Protein AF-A0A8W8KMC6-F1 (afdb_monomer_lite)

Structure (mmCIF, N/CA/C/O backbone):
data_AF-A0A8W8KMC6-F1
#
_entry.id   AF-A0A8W8KMC6-F1
#
loop_
_atom_site.group_PDB
_atom_site.id
_atom_site.type_symbol
_atom_site.label_atom_id
_atom_site.label_alt_id
_atom_site.label_comp_id
_atom_site.label_asym_id
_atom_site.label_entity_id
_atom_site.label_seq_id
_atom_site.pdbx_PDB_ins_code
_atom_site.Cartn_x
_atom_site.Cartn_y
_atom_site.Cartn_z
_atom_site.occupancy
_atom_site.B_iso_or_equiv
_ato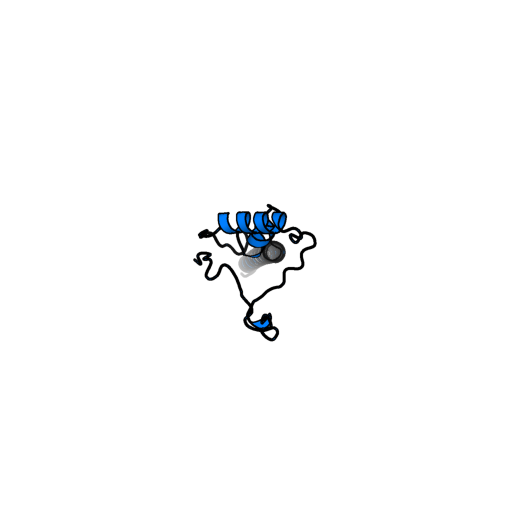m_site.auth_seq_id
_atom_site.auth_comp_id
_atom_site.auth_asym_id
_atom_site.auth_atom_id
_atom_site.pdbx_PDB_model_num
ATOM 1 N N . LYS A 1 1 ? -10.950 -9.909 -8.388 1.00 48.94 1 LYS A N 1
ATOM 2 C CA . LYS A 1 1 ? -11.083 -8.633 -7.642 1.00 48.94 1 LYS A CA 1
ATOM 3 C C . LYS A 1 1 ? -11.572 -8.995 -6.249 1.00 48.94 1 LYS A C 1
ATOM 5 O O . LYS A 1 1 ? -12.734 -9.361 -6.136 1.00 48.94 1 LYS A O 1
ATOM 10 N N . GLY A 1 2 ? -10.676 -9.043 -5.261 1.00 55.59 2 GLY A N 1
ATOM 11 C CA . GLY A 1 2 ? -11.042 -9.420 -3.893 1.00 55.59 2 GLY A CA 1
ATOM 12 C C . GLY A 1 2 ? -11.978 -8.376 -3.291 1.00 55.59 2 GLY A C 1
ATOM 13 O O . GLY A 1 2 ? -11.782 -7.183 -3.518 1.00 55.59 2 GLY A O 1
ATOM 14 N N . VAL A 1 3 ? -13.019 -8.833 -2.605 1.00 62.38 3 VAL A N 1
ATOM 15 C CA . VAL A 1 3 ? -13.881 -7.995 -1.772 1.00 62.38 3 VAL A CA 1
ATOM 16 C C . VAL A 1 3 ? -13.379 -8.170 -0.347 1.00 62.38 3 VAL A C 1
ATOM 18 O O . VAL A 1 3 ? -13.177 -9.303 0.078 1.00 62.38 3 VAL A O 1
ATOM 21 N N . ALA A 1 4 ? -13.134 -7.072 0.365 1.00 63.53 4 ALA A N 1
ATOM 22 C CA . ALA A 1 4 ? -12.840 -7.153 1.789 1.00 63.53 4 ALA A CA 1
ATOM 23 C C . ALA A 1 4 ? -14.128 -7.521 2.536 1.00 63.53 4 ALA A C 1
ATOM 25 O O . ALA A 1 4 ? -15.087 -6.743 2.529 1.00 63.53 4 ALA A O 1
ATOM 26 N N . GLU A 1 5 ? -14.132 -8.700 3.146 1.00 68.50 5 GLU A N 1
ATOM 27 C CA . GLU A 1 5 ? -15.217 -9.238 3.960 1.00 68.50 5 GLU A CA 1
ATOM 28 C C . GLU A 1 5 ? -14.692 -9.495 5.375 1.00 68.50 5 GLU A C 1
ATOM 30 O O . GLU A 1 5 ? -13.557 -9.943 5.551 1.00 68.50 5 GLU A O 1
ATOM 35 N N . ILE A 1 6 ? -15.504 -9.180 6.386 1.00 69.19 6 ILE A N 1
ATOM 36 C CA . ILE A 1 6 ? -15.216 -9.592 7.760 1.00 69.19 6 ILE A CA 1
ATOM 37 C C . ILE A 1 6 ? -15.687 -11.037 7.892 1.00 69.19 6 ILE A C 1
ATOM 39 O O . ILE A 1 6 ? -16.886 -11.292 7.889 1.00 69.19 6 ILE A O 1
ATOM 43 N N . ILE A 1 7 ? -14.738 -11.963 8.017 1.00 70.56 7 ILE A N 1
ATOM 44 C CA . ILE A 1 7 ? -15.028 -13.378 8.288 1.00 70.56 7 ILE A CA 1
ATOM 45 C C . ILE A 1 7 ? -15.294 -13.582 9.787 1.00 70.56 7 ILE A C 1
ATOM 47 O O . ILE A 1 7 ? -16.124 -14.402 10.166 1.00 70.56 7 ILE A O 1
ATOM 51 N N . GLN A 1 8 ? -14.620 -12.804 10.640 1.00 68.31 8 GLN A N 1
ATOM 52 C CA . GLN A 1 8 ? -14.737 -12.892 12.091 1.00 68.31 8 GLN A CA 1
ATOM 53 C C . GLN A 1 8 ? -14.455 -11.528 12.742 1.00 68.31 8 GLN A C 1
ATOM 55 O O . GLN A 1 8 ? -13.496 -10.850 12.373 1.00 68.31 8 GLN A O 1
ATOM 60 N N . ASP A 1 9 ? -15.309 -11.115 13.685 1.00 66.06 9 ASP A N 1
ATOM 61 C CA . ASP A 1 9 ? -15.203 -9.829 14.402 1.00 66.06 9 ASP A CA 1
ATOM 62 C C . ASP A 1 9 ? -14.312 -9.922 15.664 1.00 66.06 9 ASP A C 1
ATOM 64 O O . ASP A 1 9 ? -13.745 -8.913 16.087 1.00 66.06 9 ASP A O 1
ATOM 68 N N . SER A 1 10 ? -14.168 -11.116 16.254 1.00 64.81 10 SER A N 1
ATOM 69 C CA . SER A 1 10 ? -13.302 -11.397 17.409 1.00 64.81 10 SER A CA 1
ATOM 70 C C . SER A 1 10 ? -12.476 -12.656 17.174 1.00 64.81 10 SER A C 1
ATOM 72 O O . SER A 1 10 ? -13.024 -13.702 16.845 1.00 64.81 10 SER A O 1
ATOM 74 N N . VAL A 1 11 ? -11.158 -12.571 17.349 1.00 67.81 11 VAL A N 1
ATOM 75 C CA . VAL A 1 11 ? -10.312 -13.764 17.472 1.00 67.81 11 VAL A CA 1
ATOM 76 C C . VAL A 1 11 ? -10.238 -14.071 18.958 1.00 67.81 11 VAL A C 1
ATOM 78 O O . VAL A 1 11 ? -9.527 -13.391 19.698 1.00 67.81 11 VAL A O 1
ATOM 81 N N . ASP A 1 12 ? -11.051 -15.027 19.390 1.00 64.19 12 ASP A N 1
ATOM 82 C CA . ASP A 1 12 ? -11.040 -15.518 20.760 1.00 64.19 12 ASP A CA 1
ATOM 83 C C . ASP A 1 12 ? -10.013 -16.642 20.830 1.00 64.19 12 ASP A C 1
ATOM 85 O O . ASP A 1 12 ? -10.222 -17.707 20.250 1.00 64.19 12 ASP A O 1
ATOM 89 N N . PHE A 1 13 ? -8.888 -16.379 21.494 1.00 65.75 13 PHE A N 1
ATOM 90 C CA . PHE A 1 13 ? -7.899 -17.417 21.742 1.00 65.75 13 PHE A CA 1
ATOM 91 C C . PHE A 1 13 ? -8.504 -18.428 22.711 1.00 65.75 13 PHE A C 1
ATOM 93 O O . PHE A 1 13 ? -8.923 -18.057 23.810 1.00 65.75 13 PHE A O 1
ATOM 100 N N . ALA A 1 14 ? -8.593 -19.689 22.298 1.00 64.06 14 ALA A N 1
ATOM 101 C CA . ALA A 1 14 ? -9.176 -20.734 23.130 1.00 64.06 14 ALA A CA 1
ATOM 102 C C . ALA A 1 14 ? -8.317 -20.969 24.382 1.00 64.06 14 ALA A C 1
ATOM 104 O O . ALA A 1 14 ? -8.854 -21.159 25.475 1.00 64.06 14 ALA A O 1
ATOM 105 N N . ASN A 1 15 ? -6.989 -20.915 24.217 1.00 62.94 15 ASN A N 1
ATOM 106 C CA . ASN A 1 15 ? -5.996 -21.232 25.239 1.00 62.94 15 ASN A CA 1
ATOM 107 C C . ASN A 1 15 ? -4.779 -20.287 25.117 1.00 62.94 15 ASN A C 1
ATOM 109 O O . ASN A 1 15 ? -4.462 -19.830 24.020 1.00 62.94 15 ASN A O 1
ATOM 113 N N . ASP A 1 16 ? -4.017 -20.105 26.202 1.00 63.66 16 ASP A N 1
ATOM 114 C CA . ASP A 1 16 ? -2.771 -19.305 26.234 1.00 63.66 16 ASP A CA 1
ATOM 115 C C . ASP A 1 16 ? -1.652 -19.834 25.301 1.00 63.66 16 ASP A C 1
ATOM 117 O O . ASP A 1 16 ? -0.627 -19.182 25.108 1.00 63.66 16 ASP A O 1
ATOM 121 N N . GLU A 1 17 ? -1.842 -21.026 24.727 1.00 61.91 17 GLU A N 1
ATOM 122 C CA . GLU A 1 17 ? -0.920 -21.696 23.802 1.00 61.91 17 GLU A CA 1
ATOM 123 C C . GLU A 1 17 ? -1.220 -21.415 22.319 1.00 61.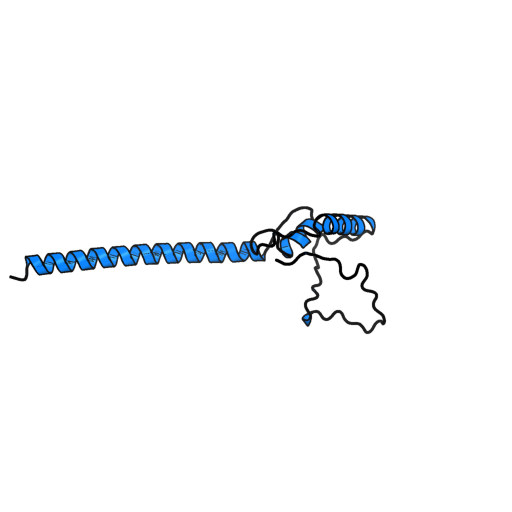91 17 GLU A C 1
ATOM 125 O O . GLU A 1 17 ? -0.419 -21.788 21.459 1.00 61.91 17 GLU A O 1
ATOM 130 N N . GLU A 1 18 ? -2.342 -20.760 21.984 1.00 62.28 18 GLU A N 1
ATOM 131 C CA . GLU A 1 18 ? -2.578 -20.317 20.606 1.00 62.28 18 GLU A CA 1
ATOM 132 C C . GLU A 1 18 ? -1.649 -19.149 20.265 1.00 62.28 18 GLU A C 1
ATOM 134 O O . GLU A 1 18 ? -1.897 -17.978 20.557 1.00 62.28 18 GLU A O 1
ATOM 139 N N . ILE A 1 19 ? -0.543 -19.491 19.615 1.00 62.91 19 ILE A N 1
ATOM 140 C CA . ILE A 1 19 ? 0.403 -18.529 19.073 1.00 62.91 19 ILE A CA 1
ATOM 141 C C . ILE A 1 19 ? -0.151 -18.039 17.736 1.00 62.91 19 ILE A C 1
ATOM 143 O O . ILE A 1 19 ? -0.461 -18.835 16.850 1.00 62.91 19 ILE A O 1
ATOM 147 N N . LEU A 1 20 ? -0.253 -16.716 17.573 1.00 65.44 20 LEU A N 1
ATOM 148 C CA . LEU A 1 20 ? -0.479 -16.122 16.258 1.00 65.44 20 LEU A CA 1
ATOM 149 C C . LEU A 1 20 ? 0.664 -16.549 15.337 1.00 65.44 20 LEU A C 1
ATOM 151 O O . LEU A 1 20 ? 1.809 -16.142 15.531 1.00 65.44 20 LEU A O 1
ATOM 155 N N . ASP A 1 21 ? 0.345 -17.377 14.348 1.00 64.44 21 ASP A N 1
ATOM 156 C CA . ASP A 1 21 ? 1.308 -17.804 13.347 1.00 64.44 21 ASP A CA 1
ATOM 157 C C . ASP A 1 21 ? 1.607 -16.630 12.400 1.00 64.44 21 ASP A C 1
ATOM 159 O O . ASP A 1 21 ? 0.852 -16.308 11.476 1.00 64.44 21 ASP A O 1
ATOM 163 N N . PHE A 1 22 ? 2.717 -15.946 12.673 1.00 60.00 22 PHE A N 1
ATOM 164 C CA . PHE A 1 22 ? 3.211 -14.849 11.846 1.00 60.00 22 PHE A CA 1
ATOM 165 C C . PHE A 1 22 ? 3.708 -15.337 10.474 1.00 60.00 22 PHE A C 1
ATOM 167 O O . PHE A 1 22 ? 3.722 -14.548 9.527 1.00 60.00 22 PHE A O 1
ATOM 174 N N . ASP A 1 23 ? 4.035 -16.627 10.328 1.00 60.69 23 ASP A N 1
ATOM 175 C CA . ASP A 1 23 ? 4.398 -17.232 9.043 1.00 60.69 23 ASP A CA 1
ATOM 176 C C . ASP A 1 23 ? 3.152 -17.522 8.184 1.00 60.69 23 ASP A C 1
ATOM 178 O O . ASP A 1 23 ? 3.220 -17.479 6.953 1.00 60.69 23 ASP A O 1
ATOM 182 N N . ALA A 1 24 ? 1.978 -17.695 8.806 1.00 59.84 24 ALA A N 1
ATOM 183 C CA . ALA A 1 24 ? 0.686 -17.824 8.121 1.00 59.84 24 ALA A CA 1
ATOM 184 C C . ALA A 1 24 ? 0.107 -16.490 7.594 1.00 59.84 24 ALA A C 1
ATOM 186 O O . ALA A 1 24 ? -0.993 -16.465 7.035 1.00 59.84 24 ALA A O 1
ATOM 187 N N . GLY A 1 25 ? 0.835 -15.375 7.731 1.00 52.91 25 GLY A N 1
ATOM 188 C CA . GLY A 1 25 ? 0.433 -14.070 7.192 1.00 52.91 25 GLY A CA 1
ATOM 189 C C . GLY A 1 25 ? -0.305 -13.165 8.180 1.00 52.91 25 GLY A C 1
ATOM 190 O O . GLY A 1 25 ? -0.979 -12.217 7.764 1.00 52.91 25 GLY A O 1
ATOM 191 N N . VAL A 1 26 ? -0.172 -13.422 9.482 1.00 61.22 26 VAL A N 1
ATOM 192 C CA . VAL A 1 26 ? -0.535 -12.457 10.526 1.00 61.22 26 VAL A CA 1
ATOM 193 C C . VAL A 1 26 ? 0.604 -11.450 10.675 1.00 61.22 26 VAL A C 1
ATOM 195 O O . VAL A 1 26 ? 1.765 -11.829 10.756 1.00 61.22 26 VAL A O 1
ATOM 198 N N . TYR A 1 27 ? 0.294 -10.154 10.729 1.00 55.75 27 TYR A N 1
ATOM 199 C CA . TYR A 1 27 ? 1.301 -9.102 10.901 1.00 55.75 27 TYR A CA 1
ATOM 200 C C . TYR A 1 27 ? 0.982 -8.253 12.132 1.00 55.75 27 TYR A C 1
ATOM 202 O O . TYR A 1 27 ? -0.084 -7.639 12.211 1.00 55.75 27 TYR A O 1
ATOM 210 N N . LEU A 1 28 ? 1.923 -8.170 13.080 1.00 60.66 28 LEU A N 1
ATOM 211 C CA . LEU A 1 28 ? 1.843 -7.222 14.192 1.00 60.66 28 LEU A CA 1
ATOM 212 C C . LEU A 1 28 ? 2.282 -5.843 13.692 1.00 60.66 28 LEU A C 1
ATOM 214 O O . LEU A 1 28 ? 3.460 -5.608 13.429 1.00 60.66 28 LEU A O 1
ATOM 218 N N . VAL A 1 29 ? 1.338 -4.912 13.569 1.00 60.66 29 VAL A N 1
ATOM 219 C CA . VAL A 1 29 ? 1.650 -3.530 13.188 1.00 60.66 29 VAL A CA 1
ATOM 220 C C . VAL A 1 29 ? 1.974 -2.720 14.442 1.00 60.66 29 VAL A C 1
ATOM 222 O O . VAL A 1 29 ? 1.097 -2.110 15.052 1.00 60.66 29 VAL A O 1
ATOM 225 N N . THR A 1 30 ? 3.250 -2.672 14.818 1.00 56.84 30 THR A N 1
ATOM 226 C CA . THR A 1 30 ? 3.766 -1.727 15.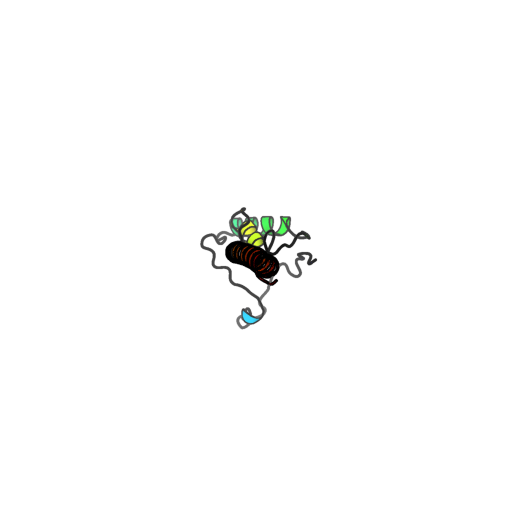818 1.00 56.84 30 THR A CA 1
ATOM 227 C C . THR A 1 30 ? 3.985 -0.359 15.169 1.00 56.84 30 THR A C 1
ATOM 229 O O . THR A 1 30 ? 5.078 0.005 14.746 1.00 56.84 30 THR A O 1
ATOM 232 N N . ALA A 1 31 ? 2.911 0.420 15.042 1.00 63.28 31 ALA A N 1
ATOM 233 C CA . ALA A 1 31 ? 3.000 1.812 14.607 1.00 63.28 31 ALA A CA 1
ATOM 234 C C . ALA A 1 31 ? 3.086 2.743 15.826 1.00 63.28 31 ALA A C 1
ATOM 236 O O . ALA A 1 31 ? 2.312 2.581 16.764 1.00 63.28 31 ALA A O 1
ATOM 237 N N . GLU A 1 32 ? 3.932 3.780 15.777 1.00 64.25 32 GLU A N 1
ATOM 238 C CA . GLU A 1 32 ? 4.032 4.809 16.840 1.00 64.25 32 GLU A CA 1
ATOM 239 C C . GLU A 1 32 ? 2.676 5.427 17.234 1.00 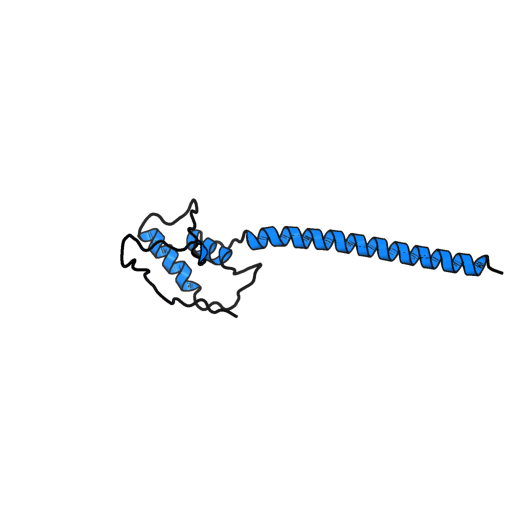64.25 32 GLU A C 1
ATOM 241 O O . GLU A 1 32 ? 2.494 5.869 18.359 1.00 64.25 32 GLU A O 1
ATOM 246 N N . ASN A 1 33 ? 1.701 5.416 16.318 1.00 68.31 33 ASN A N 1
ATOM 247 C CA . ASN A 1 33 ? 0.356 5.963 16.512 1.00 68.31 33 ASN A CA 1
ATOM 248 C C . ASN A 1 33 ? -0.716 4.866 16.608 1.00 68.31 33 ASN A C 1
ATOM 250 O O . ASN A 1 33 ? -1.812 5.013 16.058 1.00 68.31 33 ASN A O 1
ATOM 254 N N . TYR A 1 34 ? -0.389 3.727 17.217 1.00 79.75 34 TYR A N 1
ATOM 255 C CA . TYR A 1 34 ? -1.367 2.666 17.425 1.00 79.75 34 TYR A CA 1
ATOM 256 C C . TYR A 1 34 ? -2.406 3.088 18.483 1.00 79.75 34 TYR A C 1
ATOM 258 O O . TYR A 1 34 ? -2.002 3.584 19.536 1.00 79.75 34 TYR A O 1
ATOM 266 N N . PRO A 1 35 ? -3.719 2.891 18.243 1.00 85.00 35 PRO A N 1
ATOM 267 C CA . PRO A 1 35 ? -4.781 3.182 19.203 1.00 85.00 35 PRO A CA 1
ATOM 268 C C . PRO A 1 35 ? -4.538 2.548 20.580 1.00 85.00 35 PRO A C 1
ATOM 270 O O . PRO A 1 35 ? -4.531 1.322 20.713 1.00 85.00 35 PRO A O 1
ATOM 273 N N . GLN A 1 36 ? -4.384 3.377 21.611 1.00 85.38 36 GLN A N 1
ATOM 274 C CA . GLN A 1 36 ? -4.114 2.941 22.982 1.00 85.38 36 GLN A CA 1
ATOM 275 C C . GLN A 1 36 ? -5.408 2.842 23.787 1.00 85.38 36 GLN A C 1
ATOM 277 O O . GLN A 1 36 ? -5.654 1.847 24.473 1.00 85.38 36 GLN A O 1
ATOM 282 N N . THR A 1 37 ? -6.278 3.845 23.665 1.00 89.50 37 THR A N 1
ATOM 283 C CA . THR A 1 37 ? -7.516 3.899 24.449 1.00 89.50 37 THR A CA 1
ATOM 284 C C . THR A 1 37 ? -8.647 3.097 23.791 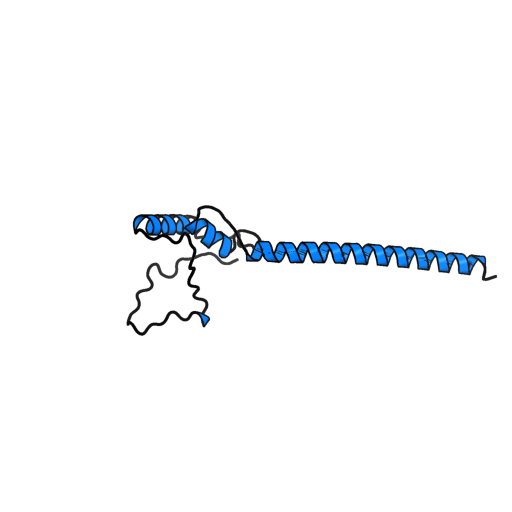1.00 89.50 37 THR A C 1
ATOM 286 O O . THR A 1 37 ? -8.685 2.962 22.562 1.00 89.50 37 THR A O 1
ATOM 289 N N . PRO A 1 38 ? -9.634 2.592 24.561 1.00 89.19 38 PRO A N 1
ATOM 290 C CA . PRO A 1 38 ? -10.820 1.939 23.995 1.00 89.19 38 PRO A CA 1
ATOM 291 C C . PRO A 1 38 ? -11.547 2.807 22.958 1.00 89.19 38 PRO A C 1
ATOM 293 O O . PRO A 1 38 ? -12.059 2.312 21.953 1.00 89.19 38 PRO A O 1
ATOM 296 N N . GLN A 1 39 ? -11.547 4.123 23.173 1.00 91.88 39 GLN A N 1
ATOM 297 C CA . GLN A 1 39 ? -12.199 5.091 22.300 1.00 91.88 39 GLN A CA 1
ATOM 298 C C . GLN A 1 39 ? -11.453 5.253 20.967 1.00 91.88 39 GLN A C 1
ATOM 300 O O . GLN A 1 39 ? -12.075 5.271 19.903 1.00 91.88 39 GLN A O 1
ATOM 305 N N . GLU A 1 40 ? -10.119 5.295 20.997 1.00 88.69 40 GLU A N 1
ATOM 306 C CA . GLU A 1 40 ? -9.287 5.297 19.788 1.00 88.69 40 GLU A CA 1
ATOM 307 C C . GLU A 1 40 ? -9.435 3.995 19.000 1.00 88.69 40 GLU A C 1
ATOM 309 O O . GLU A 1 40 ? -9.577 4.035 17.775 1.00 88.69 40 GLU A O 1
ATOM 314 N N . LYS A 1 41 ? -9.457 2.848 19.693 1.00 87.69 41 LYS A N 1
ATOM 315 C CA . LYS A 1 41 ? -9.655 1.529 19.072 1.00 87.69 41 LYS A CA 1
ATOM 316 C C . LYS A 1 41 ? -11.006 1.463 18.364 1.00 87.69 41 LYS A C 1
ATOM 318 O O . LYS A 1 41 ? -11.066 1.131 17.183 1.00 87.69 41 LYS A O 1
ATOM 323 N N . SER A 1 42 ? -12.075 1.884 19.040 1.00 90.25 42 SER A N 1
ATOM 324 C CA . SER A 1 42 ? -13.420 1.967 18.455 1.00 90.25 42 SER A CA 1
ATOM 325 C C . SER A 1 42 ? -13.459 2.876 17.219 1.00 90.25 42 SER A C 1
ATOM 327 O O . SER A 1 42 ? -14.021 2.518 16.180 1.00 90.25 42 SER A O 1
ATOM 329 N N . LYS A 1 43 ? -12.778 4.028 17.268 1.00 92.38 43 LYS A N 1
ATOM 330 C CA . LYS A 1 43 ? -12.670 4.944 16.124 1.00 92.38 43 LYS A CA 1
ATOM 331 C C . LYS A 1 43 ? -11.925 4.317 14.942 1.00 92.38 43 LYS A C 1
ATOM 333 O O . LYS A 1 43 ? -12.348 4.504 13.800 1.00 92.38 43 LYS A O 1
ATOM 338 N N . ALA A 1 44 ? -10.842 3.584 15.196 1.00 89.62 44 ALA A N 1
ATOM 339 C CA . ALA A 1 44 ? -10.106 2.858 14.166 1.00 89.62 44 ALA A CA 1
ATOM 340 C C . ALA A 1 44 ? -10.987 1.778 13.516 1.00 89.62 44 ALA A C 1
ATOM 342 O O . ALA A 1 44 ? -11.142 1.775 12.296 1.00 89.62 44 ALA A O 1
ATOM 343 N N . VAL A 1 45 ? -11.674 0.951 14.311 1.00 89.00 45 VAL A N 1
ATOM 344 C CA . VAL A 1 45 ? -12.624 -0.058 13.804 1.00 89.00 45 VAL A CA 1
ATOM 345 C C . VAL A 1 45 ? -13.731 0.589 12.965 1.00 89.00 45 VAL A C 1
ATOM 347 O O . VAL A 1 45 ? -14.034 0.121 11.869 1.00 89.00 45 VAL A O 1
ATOM 350 N N . CYS A 1 46 ? -14.294 1.716 13.415 1.00 91.69 46 CYS A N 1
ATOM 351 C CA . CYS A 1 46 ? -15.294 2.459 12.646 1.00 91.69 46 CYS A CA 1
ATOM 352 C C . CYS A 1 46 ? -14.753 2.915 11.279 1.00 91.69 46 CYS A C 1
ATOM 354 O O . CYS A 1 46 ? -15.448 2.785 10.271 1.00 91.69 46 CYS A O 1
ATOM 356 N N . LYS A 1 47 ? -13.510 3.412 11.210 1.00 91.62 47 LYS A N 1
ATOM 357 C CA . LYS A 1 47 ? -12.870 3.787 9.937 1.00 91.62 47 LYS A CA 1
ATOM 358 C C . LYS A 1 47 ? -12.654 2.584 9.019 1.00 91.62 47 LYS A C 1
ATOM 360 O O . LYS A 1 47 ? -12.932 2.706 7.829 1.00 91.62 47 LYS A O 1
ATOM 365 N N . ALA A 1 48 ? -12.187 1.458 9.558 1.00 89.25 48 ALA A N 1
ATOM 366 C CA . ALA A 1 48 ? -11.983 0.226 8.798 1.00 89.25 48 ALA A CA 1
ATOM 367 C C . ALA A 1 48 ? -13.301 -0.265 8.181 1.00 89.25 48 ALA A C 1
ATOM 369 O O . ALA A 1 48 ? -13.380 -0.495 6.974 1.00 89.25 48 ALA A O 1
ATOM 370 N N . ARG A 1 49 ? -14.371 -0.313 8.988 1.00 89.06 49 ARG A N 1
ATOM 371 C CA . ARG A 1 49 ? -15.706 -0.753 8.556 1.00 89.06 49 ARG A CA 1
ATOM 372 C C . ARG A 1 49 ? -16.278 0.074 7.402 1.00 89.06 49 ARG A C 1
ATOM 374 O O . ARG A 1 49 ? -16.935 -0.482 6.532 1.00 89.06 49 ARG A O 1
ATOM 381 N N . ARG A 1 50 ? -15.981 1.379 7.336 1.00 90.31 50 ARG A N 1
ATOM 382 C CA . ARG A 1 50 ? -16.434 2.263 6.238 1.00 90.31 50 ARG A CA 1
ATOM 383 C C . ARG A 1 50 ? -15.891 1.885 4.859 1.00 90.31 50 ARG A C 1
ATOM 385 O O . ARG A 1 50 ? -16.431 2.363 3.870 1.00 90.31 50 ARG A O 1
ATOM 392 N N . ARG A 1 51 ? -14.818 1.097 4.794 1.00 86.38 51 ARG A N 1
ATOM 393 C CA . ARG A 1 51 ? -14.133 0.731 3.545 1.00 86.38 51 ARG A CA 1
ATOM 394 C C . ARG A 1 51 ? -14.296 -0.745 3.177 1.00 86.38 51 ARG A C 1
ATOM 396 O O . ARG A 1 51 ? -13.723 -1.204 2.190 1.00 86.38 51 ARG A O 1
ATOM 403 N N . LEU A 1 52 ? -15.077 -1.495 3.955 1.00 86.00 52 LEU A N 1
ATOM 404 C CA . LEU A 1 52 ? -15.459 -2.861 3.601 1.00 86.00 52 LEU A CA 1
ATOM 405 C C . LEU A 1 52 ? -16.273 -2.858 2.309 1.00 86.00 52 LEU A C 1
ATOM 407 O O . LEU A 1 52 ? -17.023 -1.923 2.032 1.00 86.00 52 LEU A O 1
ATOM 411 N N . GLY A 1 53 ? -16.118 -3.904 1.503 1.00 82.56 53 GLY A N 1
ATOM 412 C CA . GLY A 1 53 ? -16.798 -3.992 0.213 1.00 82.56 53 GLY A CA 1
ATOM 413 C C . GLY A 1 53 ? -16.144 -3.207 -0.933 1.00 82.56 53 GLY A C 1
ATOM 414 O O . GLY A 1 53 ? -16.574 -3.350 -2.079 1.00 82.56 53 GLY A O 1
ATOM 415 N N . GLU A 1 54 ? -15.094 -2.412 -0.683 1.00 84.50 54 GLU A N 1
ATOM 416 C CA . GLU A 1 54 ? -14.358 -1.733 -1.754 1.00 84.50 54 GLU A CA 1
ATOM 417 C C . GLU A 1 54 ? -13.739 -2.744 -2.739 1.00 84.50 54 GLU A C 1
ATOM 419 O O . GLU A 1 54 ? -13.138 -3.744 -2.354 1.00 84.50 54 GLU A O 1
ATOM 424 N N . ARG A 1 55 ? -13.875 -2.474 -4.045 1.00 79.25 55 ARG A N 1
ATOM 425 C CA . ARG A 1 55 ? -13.450 -3.380 -5.137 1.00 79.25 55 ARG A CA 1
ATOM 426 C C . ARG A 1 55 ? -12.280 -2.856 -5.971 1.00 79.25 55 ARG A C 1
ATOM 428 O O . ARG A 1 55 ? -11.938 -3.442 -7.001 1.00 79.25 55 ARG A O 1
ATOM 435 N N . GLN A 1 56 ? -11.686 -1.742 -5.556 1.00 80.62 56 GLN A N 1
ATOM 436 C CA . GLN A 1 56 ? -10.679 -0.996 -6.315 1.00 80.62 56 GLN A CA 1
ATOM 437 C C . GLN A 1 56 ? -9.262 -1.220 -5.775 1.00 80.62 56 GLN A C 1
ATOM 439 O O . GLN A 1 56 ? -8.509 -0.263 -5.623 1.00 80.62 56 GLN A O 1
ATOM 444 N N . TYR A 1 57 ? -8.899 -2.472 -5.479 1.00 81.69 57 TYR A N 1
ATOM 445 C CA . TYR A 1 57 ? -7.531 -2.793 -5.078 1.00 81.69 57 TYR A CA 1
ATOM 446 C C . TYR A 1 57 ? -6.549 -2.473 -6.211 1.00 81.69 57 TYR A C 1
ATOM 448 O O . TYR A 1 57 ? -6.716 -2.944 -7.340 1.00 81.69 57 TYR A O 1
ATOM 456 N N . SER A 1 58 ? -5.505 -1.709 -5.900 1.00 81.00 58 SER A N 1
ATOM 457 C CA . SER A 1 58 ? -4.362 -1.472 -6.779 1.00 81.00 58 SER A CA 1
ATOM 458 C C . SER A 1 58 ? -3.077 -1.509 -5.961 1.00 81.00 58 SER A C 1
ATOM 460 O O . SER A 1 58 ? -3.024 -1.066 -4.820 1.00 81.00 58 SER A O 1
ATOM 462 N N . VAL A 1 59 ? -2.002 -2.025 -6.557 1.00 74.94 59 VAL A N 1
ATOM 463 C CA . VAL A 1 59 ? -0.686 -2.101 -5.899 1.00 74.94 59 VAL A CA 1
ATOM 464 C C . VAL A 1 59 ? -0.160 -0.706 -5.538 1.00 74.94 59 VAL A C 1
ATOM 466 O O . VAL A 1 59 ? 0.524 -0.547 -4.531 1.00 74.94 59 VAL A O 1
ATOM 469 N N . PHE A 1 60 ? -0.503 0.313 -6.332 1.00 78.00 60 PHE A N 1
ATOM 470 C CA . PHE A 1 60 ? -0.007 1.681 -6.158 1.00 78.00 60 PHE A CA 1
ATOM 471 C C . PHE A 1 60 ? -0.926 2.575 -5.322 1.00 78.00 60 PHE A C 1
ATOM 473 O O . PHE A 1 60 ? -0.485 3.613 -4.831 1.00 78.00 60 PHE A O 1
ATOM 480 N N . TYR A 1 61 ? -2.203 2.216 -5.206 1.00 79.19 61 TYR A N 1
ATOM 481 C CA . TYR A 1 61 ? -3.218 2.988 -4.497 1.00 79.19 61 TYR A CA 1
ATOM 482 C C . TYR A 1 61 ? -4.321 2.049 -4.019 1.00 79.19 61 TYR A C 1
ATOM 484 O O . TYR A 1 61 ? -4.705 1.137 -4.737 1.00 79.19 61 TYR A O 1
ATOM 492 N N . ASN A 1 62 ? -4.861 2.288 -2.826 1.00 83.69 62 ASN A N 1
ATOM 493 C CA . ASN A 1 62 ? -5.881 1.418 -2.237 1.00 83.69 62 ASN A CA 1
ATOM 494 C C . ASN A 1 62 ? -5.422 -0.046 -2.032 1.00 83.69 62 ASN A C 1
ATOM 496 O O . ASN A 1 62 ? -6.157 -0.992 -2.313 1.00 83.69 62 ASN A O 1
ATOM 500 N N . ASN A 1 63 ? -4.182 -0.223 -1.567 1.00 84.38 63 ASN A N 1
ATOM 501 C CA . ASN A 1 63 ? -3.656 -1.508 -1.102 1.00 84.38 63 ASN A CA 1
ATOM 502 C C . ASN A 1 63 ? -3.812 -1.669 0.423 1.00 84.38 63 ASN A C 1
ATOM 504 O O . ASN A 1 63 ? -4.331 -0.780 1.103 1.00 84.38 63 ASN A O 1
ATOM 508 N N . CYS A 1 64 ? -3.329 -2.792 0.965 1.00 84.38 64 CYS A N 1
ATOM 509 C CA . CYS A 1 64 ? -3.385 -3.096 2.398 1.00 84.38 64 CYS A CA 1
ATOM 510 C C . CYS A 1 64 ? -2.695 -2.023 3.252 1.00 84.38 64 CYS A C 1
ATOM 512 O O . CYS A 1 64 ? -3.227 -1.599 4.272 1.00 84.38 64 CYS A O 1
ATOM 514 N N . ASP A 1 65 ? -1.550 -1.528 2.792 1.00 83.88 65 ASP A N 1
ATOM 515 C CA . ASP A 1 65 ? -0.760 -0.506 3.481 1.00 83.88 65 ASP A CA 1
ATOM 516 C C . ASP A 1 65 ? -1.543 0.822 3.583 1.00 83.88 65 ASP A C 1
ATOM 518 O O . ASP A 1 65 ? -1.688 1.404 4.660 1.00 83.88 65 ASP A O 1
ATOM 522 N N . CYS A 1 66 ? -2.189 1.225 2.479 1.00 87.19 66 CYS A N 1
ATOM 523 C CA . CYS A 1 66 ? -3.093 2.377 2.436 1.00 87.19 66 CYS A CA 1
ATOM 524 C C . CYS A 1 66 ? -4.299 2.199 3.365 1.00 87.19 66 CYS A C 1
ATOM 526 O O . CYS A 1 66 ? -4.754 3.162 3.985 1.00 87.19 66 CYS A O 1
ATOM 528 N N . PHE A 1 67 ? -4.853 0.987 3.428 1.00 88.38 67 PHE A N 1
ATOM 529 C CA . PHE A 1 67 ? -5.991 0.676 4.286 1.00 88.38 67 PHE A CA 1
ATOM 530 C C . PHE A 1 67 ? -5.617 0.785 5.768 1.00 88.38 67 PHE A C 1
ATOM 532 O O . PHE A 1 67 ? -6.326 1.446 6.533 1.00 88.38 67 PHE A O 1
ATOM 539 N N . VAL A 1 68 ? -4.479 0.213 6.168 1.00 86.38 68 VAL A N 1
ATOM 540 C CA . VAL A 1 68 ? -3.962 0.293 7.541 1.00 86.38 68 VAL A CA 1
ATOM 541 C C . VAL A 1 68 ? -3.656 1.743 7.913 1.00 86.38 68 VAL A C 1
ATOM 543 O O . VAL A 1 68 ? -4.142 2.234 8.934 1.00 86.38 68 VAL A O 1
ATOM 546 N N . SER A 1 69 ? -2.928 2.482 7.072 1.00 87.44 69 SER A N 1
ATOM 547 C CA . SER A 1 69 ? -2.584 3.877 7.362 1.00 87.44 69 SER A CA 1
ATOM 548 C C . SER A 1 69 ? -3.830 4.768 7.465 1.00 87.44 69 SER A C 1
ATOM 550 O O . SER A 1 69 ? -3.909 5.625 8.347 1.00 87.44 69 SER A O 1
ATOM 552 N N . TRP A 1 70 ? -4.840 4.543 6.616 1.00 90.00 70 TRP A N 1
ATOM 553 C CA . TRP A 1 70 ? -6.117 5.251 6.677 1.00 90.00 70 TRP A CA 1
ATOM 554 C C . TRP A 1 70 ? -6.869 4.948 7.975 1.00 90.00 70 TRP A C 1
ATOM 556 O O . TRP A 1 70 ? -7.358 5.860 8.648 1.00 90.00 70 TRP A O 1
ATOM 566 N N . THR A 1 71 ? -6.921 3.673 8.350 1.00 90.12 71 THR A N 1
ATOM 567 C CA . THR A 1 71 ? -7.577 3.202 9.572 1.00 90.12 71 THR A CA 1
ATOM 568 C C . THR A 1 71 ? -6.957 3.850 10.809 1.00 90.12 71 THR A C 1
ATOM 570 O O . THR A 1 71 ? -7.670 4.422 11.636 1.00 90.12 71 THR A O 1
ATOM 573 N N . LEU A 1 72 ? -5.627 3.866 10.892 1.00 87.88 72 LEU A N 1
ATOM 574 C CA . LEU A 1 72 ? -4.908 4.414 12.040 1.00 87.88 72 LEU A CA 1
ATOM 575 C C . LEU A 1 72 ? -4.890 5.954 12.018 1.00 87.88 72 LEU A C 1
ATOM 577 O O . LEU A 1 72 ? -5.357 6.607 12.949 1.00 87.88 72 LEU A O 1
ATOM 581 N N . ARG A 1 73 ? -4.431 6.562 10.920 1.00 86.00 73 ARG A N 1
ATOM 582 C CA . ARG A 1 73 ? -4.077 7.995 10.850 1.00 86.00 73 ARG A CA 1
ATOM 583 C C . ARG A 1 73 ? -5.101 8.856 10.113 1.00 86.00 73 ARG A C 1
ATOM 585 O O . ARG A 1 73 ? -5.118 10.067 10.281 1.00 86.00 73 ARG A O 1
ATOM 592 N N . GLY A 1 74 ? -6.001 8.252 9.337 1.00 87.44 74 GLY A N 1
ATOM 593 C CA . GLY A 1 74 ? -6.944 8.988 8.484 1.00 87.44 74 GLY A CA 1
ATOM 594 C C . GLY A 1 74 ? -6.318 9.527 7.196 1.00 87.44 74 GLY A C 1
ATOM 595 O O . GLY A 1 74 ? -6.898 10.398 6.562 1.00 87.44 74 GLY A O 1
ATOM 596 N N . CYS A 1 75 ? -5.148 9.024 6.798 1.00 86.44 75 CYS A N 1
ATOM 597 C CA . CYS A 1 75 ? -4.514 9.324 5.518 1.00 86.44 75 CYS A CA 1
ATOM 598 C C . CYS A 1 75 ? -3.996 8.029 4.876 1.00 86.44 75 CYS A C 1
ATOM 600 O O . CYS A 1 75 ? -3.474 7.150 5.562 1.00 86.44 75 CYS A O 1
ATOM 602 N N . SER A 1 76 ? -4.180 7.879 3.561 1.00 86.19 76 SER A N 1
ATOM 603 C CA . SER A 1 76 ? -3.727 6.691 2.821 1.00 86.19 76 SER A CA 1
ATOM 604 C C . SER A 1 76 ? -2.275 6.869 2.371 1.00 86.19 76 SER A C 1
ATOM 606 O O . SER A 1 76 ? -1.956 7.837 1.684 1.00 86.19 76 SER A O 1
ATOM 608 N N . TYR A 1 77 ? -1.409 5.935 2.747 1.00 83.75 77 TYR A N 1
ATOM 609 C CA . TYR A 1 77 ? 0.020 5.917 2.457 1.00 83.75 77 TYR A CA 1
ATOM 610 C C . TYR A 1 77 ? 0.460 4.475 2.193 1.00 83.75 77 TYR A C 1
ATOM 612 O O . TYR A 1 77 ? -0.023 3.562 2.851 1.00 83.75 77 TYR A O 1
ATOM 620 N N . SER A 1 78 ? 1.384 4.263 1.251 1.00 82.12 78 SER A N 1
ATOM 621 C CA . SER A 1 78 ? 1.963 2.939 1.022 1.00 82.12 78 SER A CA 1
ATOM 622 C C . SER A 1 78 ? 3.457 2.998 0.741 1.00 82.12 78 SER A C 1
ATOM 624 O O . SER A 1 78 ? 3.900 3.617 -0.232 1.00 82.12 78 SER A O 1
ATOM 626 N N . HIS A 1 79 ? 4.214 2.267 1.554 1.00 78.25 79 HIS A N 1
ATOM 627 C CA . HIS A 1 79 ? 5.639 2.045 1.378 1.00 78.25 79 HIS A CA 1
ATOM 628 C C . HIS A 1 79 ? 5.908 1.188 0.133 1.00 78.25 79 HIS A C 1
ATOM 630 O O . HIS A 1 79 ? 6.786 1.510 -0.667 1.00 78.25 79 HIS A O 1
ATOM 636 N N . GLN A 1 80 ? 5.082 0.161 -0.107 1.00 74.81 80 GLN A N 1
ATOM 637 C CA . GLN A 1 80 ? 5.149 -0.656 -1.326 1.00 74.81 80 GLN A CA 1
ATOM 638 C C . GLN A 1 80 ? 4.999 0.200 -2.593 1.00 74.81 80 GLN A C 1
ATOM 640 O O . GLN A 1 80 ? 5.788 0.071 -3.533 1.00 74.81 80 GLN A O 1
ATOM 645 N N . ALA A 1 81 ? 4.030 1.120 -2.608 1.00 80.25 81 ALA A N 1
ATOM 646 C CA . ALA A 1 81 ? 3.843 2.035 -3.728 1.00 80.25 81 ALA A CA 1
ATOM 647 C C . ALA A 1 81 ? 5.034 2.994 -3.892 1.00 80.25 81 ALA A C 1
ATOM 649 O O . ALA A 1 81 ? 5.436 3.285 -5.019 1.00 80.25 81 ALA A O 1
ATOM 650 N N . MET A 1 82 ? 5.615 3.484 -2.792 1.00 80.38 82 MET A N 1
ATOM 651 C CA . MET A 1 82 ? 6.794 4.354 -2.836 1.00 80.38 82 MET A CA 1
ATOM 652 C C . MET A 1 82 ? 8.030 3.648 -3.390 1.00 80.38 82 MET A C 1
ATOM 654 O O . MET A 1 82 ? 8.688 4.197 -4.275 1.00 80.38 82 MET A O 1
ATOM 658 N N . ASN A 1 83 ? 8.298 2.418 -2.959 1.00 78.44 83 ASN A N 1
ATOM 659 C CA . ASN A 1 83 ? 9.435 1.645 -3.457 1.00 78.44 83 ASN A CA 1
ATOM 660 C C . ASN A 1 83 ? 9.269 1.299 -4.943 1.00 78.44 83 ASN A C 1
ATOM 662 O O . ASN A 1 83 ? 10.213 1.418 -5.726 1.00 78.44 83 ASN A O 1
ATOM 666 N N . ALA A 1 84 ? 8.047 0.969 -5.370 1.00 78.69 84 ALA A N 1
ATOM 667 C CA . ALA A 1 84 ? 7.760 0.683 -6.772 1.00 78.69 84 ALA A CA 1
ATOM 668 C C . ALA A 1 84 ? 7.927 1.915 -7.685 1.00 78.69 84 ALA A C 1
ATOM 670 O O . ALA A 1 84 ? 8.358 1.778 -8.831 1.00 78.69 84 ALA A O 1
ATOM 671 N N . LYS A 1 85 ? 7.648 3.134 -7.195 1.00 77.50 85 LYS A N 1
ATOM 672 C CA . LYS A 1 85 ? 7.872 4.376 -7.963 1.00 77.50 85 LYS A CA 1
ATOM 673 C C . LYS A 1 85 ? 9.345 4.584 -8.317 1.00 77.50 85 LYS A C 1
ATOM 675 O O . LYS A 1 85 ? 9.636 4.991 -9.441 1.00 77.50 85 LYS A O 1
ATOM 680 N N . GLY A 1 86 ? 10.259 4.284 -7.392 1.00 79.88 86 GLY A N 1
ATOM 681 C CA . GLY A 1 86 ? 11.701 4.371 -7.643 1.00 79.88 86 GLY A CA 1
ATOM 682 C C . GLY A 1 86 ? 12.143 3.435 -8.770 1.00 79.88 86 GLY A C 1
ATOM 683 O O . GLY A 1 86 ? 12.830 3.857 -9.701 1.00 79.88 86 GLY A O 1
ATOM 684 N N . LEU A 1 87 ? 11.661 2.189 -8.742 1.00 81.62 87 LEU A N 1
ATOM 685 C CA . LEU A 1 87 ? 11.935 1.202 -9.786 1.00 81.62 87 LEU A CA 1
ATOM 686 C C . LEU A 1 87 ? 11.392 1.640 -11.157 1.00 81.62 87 LEU A C 1
ATOM 688 O O . LEU A 1 87 ? 12.111 1.580 -12.153 1.00 81.62 87 LEU A O 1
ATOM 692 N N . LEU A 1 88 ? 10.148 2.125 -11.219 1.00 83.81 88 LEU A N 1
ATOM 693 C CA . LEU A 1 88 ? 9.544 2.605 -12.468 1.00 83.81 88 LEU A CA 1
ATOM 694 C C . LEU A 1 88 ? 10.306 3.796 -13.064 1.00 83.81 88 LEU A C 1
ATOM 696 O O . LEU A 1 88 ? 10.512 3.852 -14.279 1.00 83.81 88 LEU A O 1
ATOM 700 N N . LEU A 1 89 ? 10.757 4.730 -12.221 1.00 86.69 89 LEU A N 1
ATOM 701 C CA . LEU A 1 89 ? 11.583 5.854 -12.658 1.00 86.69 89 LEU A CA 1
ATOM 702 C C . LEU A 1 89 ? 12.904 5.364 -13.265 1.00 86.69 89 LEU A C 1
ATOM 704 O O . LEU A 1 89 ? 13.278 5.809 -14.352 1.00 86.69 89 LEU A O 1
ATOM 708 N N . TYR A 1 90 ? 13.576 4.427 -12.594 1.00 88.88 90 TYR A N 1
ATOM 709 C CA . TYR A 1 90 ? 14.825 3.839 -13.072 1.00 88.88 90 TYR A CA 1
ATOM 710 C C . TYR A 1 90 ? 14.647 3.142 -14.429 1.00 88.88 90 TYR A C 1
ATOM 712 O O . TYR A 1 90 ? 15.379 3.441 -15.375 1.00 88.88 90 TYR A O 1
ATOM 720 N N . ILE A 1 91 ? 13.613 2.305 -14.571 1.00 92.06 91 ILE A N 1
ATOM 721 C CA . ILE A 1 91 ? 13.264 1.649 -15.843 1.00 92.06 91 ILE A CA 1
ATOM 722 C C . ILE A 1 91 ? 13.043 2.690 -16.949 1.00 92.06 91 ILE A C 1
ATOM 724 O O . ILE A 1 91 ? 13.541 2.529 -18.066 1.00 92.06 91 ILE A O 1
ATOM 728 N N . GLY A 1 92 ? 12.343 3.787 -16.649 1.00 92.81 92 GLY A N 1
ATOM 729 C CA . GLY A 1 92 ? 12.107 4.872 -17.602 1.00 92.81 92 GLY A CA 1
ATOM 730 C C . GLY A 1 92 ? 13.382 5.608 -18.037 1.00 92.81 92 GLY A C 1
ATOM 731 O O . GLY A 1 92 ? 13.480 6.041 -19.189 1.00 92.81 92 GLY A O 1
ATOM 732 N N . ILE A 1 93 ? 14.372 5.753 -17.151 1.00 95.31 93 ILE A N 1
ATOM 733 C CA . ILE A 1 93 ? 15.684 6.335 -17.480 1.00 95.31 93 ILE A CA 1
ATOM 734 C C . ILE A 1 93 ? 16.467 5.389 -18.396 1.00 95.31 93 ILE A C 1
ATOM 736 O O . ILE A 1 93 ? 16.912 5.815 -19.465 1.00 95.31 93 ILE A O 1
ATOM 740 N N . VAL A 1 94 ? 16.574 4.110 -18.024 1.00 95.88 94 VAL A N 1
ATOM 741 C CA . VAL A 1 94 ? 17.297 3.092 -18.805 1.00 95.88 94 VAL A CA 1
ATOM 742 C C . VAL A 1 94 ? 16.688 2.947 -20.198 1.00 95.88 94 VAL A C 1
ATOM 744 O O . VAL A 1 94 ? 17.398 3.040 -21.196 1.00 95.88 94 VAL A O 1
ATOM 747 N N . THR A 1 95 ? 15.361 2.841 -20.288 1.00 96.38 95 THR A N 1
ATOM 748 C CA . THR A 1 95 ? 14.643 2.731 -21.568 1.00 96.38 95 THR A CA 1
ATOM 749 C C . THR A 1 95 ? 14.930 3.928 -22.477 1.00 96.38 95 THR A C 1
ATOM 751 O O . THR A 1 95 ? 15.205 3.758 -23.665 1.00 96.38 95 THR A O 1
ATOM 754 N N . ARG A 1 96 ? 14.922 5.155 -21.932 1.00 95.56 96 ARG A N 1
ATOM 755 C CA . ARG A 1 96 ? 15.255 6.365 -22.702 1.00 95.56 96 ARG A CA 1
ATOM 756 C C . ARG A 1 96 ? 16.697 6.362 -23.199 1.00 95.56 96 ARG A C 1
ATOM 758 O O . ARG A 1 96 ? 16.936 6.789 -24.3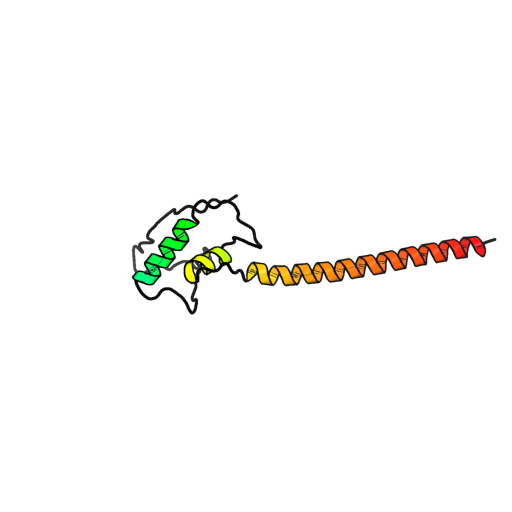29 1.00 95.56 96 ARG A O 1
ATOM 765 N N . TYR A 1 97 ? 17.636 5.886 -22.385 1.00 95.88 97 TYR A N 1
ATOM 766 C CA . TYR A 1 97 ? 19.032 5.757 -22.787 1.00 95.88 97 TYR A CA 1
ATOM 767 C C . TYR A 1 97 ? 19.192 4.733 -23.920 1.00 95.88 97 TYR A C 1
ATOM 769 O O . TYR A 1 97 ? 19.736 5.076 -24.968 1.00 95.88 97 TYR A O 1
ATOM 777 N N . CYS A 1 98 ? 18.613 3.536 -23.774 1.00 95.81 98 CYS A N 1
ATOM 778 C CA . CYS A 1 98 ? 18.623 2.489 -24.801 1.00 95.81 98 CYS A CA 1
ATOM 779 C C . CYS A 1 98 ? 17.982 2.942 -26.123 1.00 95.81 98 CYS A C 1
ATOM 781 O O . CYS A 1 98 ? 18.505 2.662 -27.198 1.00 95.81 98 CYS A O 1
ATOM 783 N N . LEU A 1 99 ? 16.870 3.685 -26.074 1.00 96.44 99 LEU A N 1
ATOM 784 C CA . LEU A 1 99 ? 16.237 4.227 -27.281 1.00 96.44 99 LEU A CA 1
ATOM 785 C C . LEU A 1 99 ? 17.123 5.259 -27.988 1.00 96.44 99 LEU A C 1
ATOM 787 O O . LEU A 1 99 ? 17.173 5.289 -29.218 1.00 96.44 99 LEU A O 1
ATOM 791 N N . ARG A 1 100 ? 17.823 6.113 -27.231 1.00 94.88 100 ARG A N 1
ATOM 792 C CA . ARG A 1 100 ? 18.760 7.092 -27.800 1.00 94.88 100 ARG A CA 1
ATOM 793 C C . ARG A 1 100 ? 19.957 6.415 -28.456 1.00 94.88 100 ARG A C 1
ATOM 795 O O . ARG A 1 100 ? 20.295 6.776 -29.581 1.00 94.88 100 ARG A O 1
ATOM 802 N N . THR A 1 101 ? 20.567 5.437 -27.790 1.00 94.25 101 THR A N 1
ATOM 803 C CA . THR A 1 101 ? 21.722 4.708 -28.333 1.00 94.25 101 THR A CA 1
ATOM 804 C C . THR A 1 101 ? 21.333 3.900 -29.566 1.00 94.25 101 THR A C 1
ATOM 806 O O . THR A 1 101 ? 22.027 3.968 -30.576 1.00 94.25 101 THR A O 1
ATOM 809 N N . TYR A 1 102 ? 20.178 3.226 -29.541 1.00 95.44 102 TYR A N 1
ATOM 810 C CA . TYR A 1 102 ? 19.643 2.513 -30.700 1.00 95.44 102 TYR A CA 1
ATOM 811 C C . TYR A 1 102 ? 19.443 3.435 -31.911 1.00 95.44 102 TYR A C 1
ATOM 813 O O . TYR A 1 102 ? 19.870 3.108 -33.016 1.00 95.44 102 TYR A O 1
ATOM 821 N N . ARG A 1 103 ? 18.845 4.619 -31.709 1.00 95.25 103 ARG A N 1
ATOM 822 C CA . ARG A 1 103 ? 18.663 5.608 -32.786 1.00 95.25 103 ARG A CA 1
ATOM 823 C C . ARG A 1 103 ? 19.996 6.098 -33.349 1.00 95.25 103 ARG A C 1
ATOM 825 O O . ARG A 1 103 ? 20.139 6.152 -34.563 1.00 95.25 103 ARG A O 1
ATOM 832 N N . ALA A 1 104 ? 20.969 6.403 -32.490 1.00 92.81 104 ALA A N 1
ATOM 833 C CA . ALA A 1 104 ? 22.297 6.832 -32.925 1.00 92.81 104 ALA A CA 1
ATOM 834 C C . ALA A 1 104 ? 23.016 5.746 -33.742 1.00 92.81 104 ALA A C 1
ATOM 836 O O . ALA A 1 104 ? 23.596 6.047 -34.783 1.00 92.81 104 ALA A O 1
ATOM 837 N N . LEU A 1 105 ? 22.925 4.481 -33.315 1.00 93.62 105 LEU A N 1
ATOM 838 C CA . LEU A 1 105 ? 23.476 3.343 -34.054 1.00 93.62 105 LEU A CA 1
ATOM 839 C C . LEU A 1 105 ? 22.816 3.174 -35.426 1.00 93.62 105 LEU A C 1
ATOM 841 O O . LEU A 1 105 ? 23.519 2.906 -36.396 1.00 93.62 105 LEU A O 1
ATOM 845 N N . GLN A 1 106 ? 21.497 3.366 -35.526 1.00 93.31 106 GLN A N 1
ATOM 846 C CA . GLN A 1 106 ? 20.805 3.327 -36.818 1.00 93.31 106 GLN A CA 1
ATOM 847 C C . GLN A 1 106 ? 21.269 4.455 -37.738 1.00 93.31 106 GLN A C 1
ATOM 849 O O . GLN A 1 106 ? 21.675 4.190 -38.863 1.00 93.31 106 GLN A O 1
ATOM 854 N N . THR A 1 107 ? 21.335 5.693 -37.242 1.00 92.56 107 THR A N 1
ATOM 855 C CA . THR A 1 107 ? 21.850 6.825 -38.029 1.00 92.56 107 THR A CA 1
ATOM 856 C C . THR A 1 107 ? 23.296 6.603 -38.476 1.00 92.56 107 THR A C 1
ATOM 858 O O . THR A 1 107 ? 23.653 6.917 -39.610 1.00 92.56 107 THR A O 1
ATOM 861 N N . PHE A 1 108 ? 24.136 6.028 -37.615 1.00 92.88 108 PHE A N 1
ATOM 862 C CA . PHE A 1 108 ? 25.512 5.683 -37.960 1.00 92.88 108 PHE A CA 1
ATOM 863 C C . PHE A 1 108 ? 25.581 4.595 -39.041 1.00 92.88 108 PHE A C 1
ATOM 865 O O . PHE A 1 108 ? 26.325 4.739 -40.010 1.00 92.88 108 PHE A O 1
ATOM 872 N N . LYS A 1 109 ? 24.768 3.539 -38.919 1.00 92.44 109 LYS A N 1
ATOM 873 C CA . LYS A 1 109 ? 24.655 2.472 -39.922 1.00 92.44 109 LYS A CA 1
ATOM 874 C C . LYS A 1 109 ? 24.190 3.017 -41.273 1.00 92.44 109 LYS A C 1
ATOM 876 O O . LYS A 1 109 ? 24.779 2.673 -42.296 1.00 92.44 109 LYS A O 1
ATOM 881 N N . ASP A 1 110 ? 23.191 3.893 -41.277 1.00 92.12 110 ASP A N 1
ATOM 882 C CA . ASP A 1 110 ? 22.692 4.549 -42.488 1.00 92.12 110 ASP A CA 1
ATOM 883 C C . ASP A 1 110 ? 23.771 5.425 -43.136 1.00 92.12 110 ASP A C 1
ATOM 885 O O . ASP A 1 110 ? 23.948 5.399 -44.354 1.00 92.12 110 ASP A O 1
ATOM 889 N N . CYS A 1 111 ? 24.552 6.146 -42.325 1.00 89.56 111 CYS A N 1
ATOM 890 C CA . CYS A 1 111 ? 25.672 6.956 -42.799 1.00 89.56 111 CYS A CA 1
ATOM 891 C C . CYS A 1 111 ? 26.774 6.094 -43.441 1.00 89.56 111 CYS A C 1
ATOM 893 O O . CYS A 1 111 ? 27.225 6.400 -44.544 1.00 89.56 111 CYS A O 1
ATOM 895 N N . ILE A 1 112 ? 27.151 4.974 -42.806 1.00 91.25 112 ILE A N 1
ATOM 896 C CA . ILE A 1 112 ? 28.106 4.006 -43.375 1.00 91.25 112 ILE A CA 1
ATOM 897 C C . ILE A 1 112 ? 27.589 3.438 -44.695 1.00 91.25 112 ILE A C 1
ATOM 899 O O . ILE A 1 112 ? 28.339 3.383 -45.667 1.00 91.25 112 ILE A O 1
ATOM 903 N N . ASN A 1 113 ? 26.322 3.018 -44.749 1.00 88.75 113 ASN A N 1
ATOM 904 C CA . ASN A 1 113 ? 25.733 2.473 -45.971 1.00 88.75 113 ASN A CA 1
ATOM 905 C C . ASN A 1 113 ? 25.750 3.508 -47.104 1.00 88.75 113 ASN A C 1
ATOM 907 O O . ASN A 1 113 ? 26.096 3.173 -48.233 1.00 88.75 113 ASN A O 1
ATOM 911 N N . LYS A 1 114 ? 25.451 4.775 -46.796 1.00 89.19 114 LYS A N 1
ATOM 912 C CA . LYS A 1 114 ? 25.495 5.870 -47.770 1.00 89.19 114 LYS A CA 1
ATOM 913 C C . LYS A 1 114 ? 26.915 6.157 -48.263 1.00 89.19 114 LYS A C 1
ATOM 915 O O . LYS A 1 114 ? 27.107 6.320 -49.462 1.00 89.19 114 LYS A O 1
ATOM 920 N N . LEU A 1 115 ? 27.907 6.176 -47.369 1.00 86.75 115 LEU A N 1
ATOM 921 C CA . LEU A 1 115 ? 29.321 6.315 -47.738 1.00 86.75 115 LEU A CA 1
ATOM 922 C C . LEU A 1 115 ? 29.793 5.147 -48.610 1.00 86.75 115 LEU A C 1
ATOM 924 O O . LEU A 1 115 ? 30.478 5.369 -49.602 1.00 86.75 115 LEU A O 1
ATOM 928 N N . ARG A 1 116 ? 29.379 3.914 -48.295 1.00 86.56 116 ARG A N 1
ATOM 929 C CA . ARG A 1 116 ? 29.693 2.735 -49.111 1.00 86.56 116 ARG A CA 1
ATOM 930 C C . ARG A 1 116 ? 29.122 2.843 -50.528 1.00 86.56 116 ARG A C 1
ATOM 932 O O . ARG A 1 116 ? 29.817 2.470 -51.458 1.00 86.56 116 ARG A O 1
ATOM 939 N N . CYS A 1 117 ? 27.911 3.376 -50.706 1.00 82.19 117 CYS A N 1
ATOM 940 C CA . CYS A 1 117 ? 27.356 3.621 -52.044 1.00 82.19 117 CYS A CA 1
ATOM 941 C C . CYS A 1 117 ? 28.081 4.739 -52.813 1.00 82.19 117 CYS A C 1
ATOM 943 O O . CYS A 1 117 ? 28.037 4.741 -54.034 1.00 82.19 117 CYS A O 1
ATOM 945 N N . LEU A 1 118 ? 28.710 5.696 -52.121 1.00 83.56 118 LEU A N 1
ATOM 946 C CA . LEU A 1 118 ? 29.404 6.829 -52.752 1.00 83.56 118 LEU A CA 1
ATOM 947 C C . LEU A 1 118 ? 30.862 6.526 -53.129 1.00 83.56 118 LEU A C 1
ATOM 949 O O . LEU A 1 118 ? 31.380 7.149 -54.047 1.00 83.56 118 LEU A O 1
ATOM 953 N N . PHE A 1 119 ? 31.522 5.612 -52.414 1.00 78.31 119 PHE A N 1
ATOM 954 C CA . PHE A 1 119 ? 32.937 5.254 -52.611 1.00 78.31 119 PHE A CA 1
ATOM 955 C C . PHE A 1 119 ? 33.141 3.801 -53.082 1.00 78.31 119 PHE A C 1
ATOM 957 O O . PHE A 1 119 ? 34.260 3.300 -53.050 1.00 78.31 119 PHE A O 1
ATOM 964 N N . GLY A 1 120 ? 32.056 3.103 -53.428 1.00 60.69 120 GLY A N 1
ATOM 965 C CA . GLY A 1 120 ? 32.041 1.688 -53.815 1.00 60.69 120 GLY A CA 1
ATOM 966 C C . GLY A 1 120 ? 31.886 1.418 -55.316 1.00 60.69 120 GLY A C 1
ATOM 967 O O . GLY A 1 120 ? 31.570 0.281 -55.658 1.00 60.69 120 GLY A O 1
ATOM 968 N N . GLU A 1 121 ? 32.086 2.426 -56.173 1.00 51.12 121 GLU A N 1
ATOM 969 C CA . GLU A 1 121 ? 32.368 2.261 -57.612 1.00 51.12 121 GLU A CA 1
ATOM 970 C C . GLU A 1 121 ? 33.868 2.424 -57.880 1.00 51.12 121 GLU A C 1
ATOM 972 O O . GLU A 1 121 ? 34.458 3.393 -57.344 1.00 51.12 121 GLU A O 1
#

Organism: Magallana gigas (NCBI:txid29159)

Foldseek 3Di:
DDFADPPDPDDDDPDPPPDDPVVVPDDDDPDPQPDDDPVLVVQLVVQLVVCGRDDDDDQQFNHPQQSNCCSRPVGGDDPSNVVVVVVVVVVVVVVVVVVVVVVVVVVVVVVVVVVCVVPVD

Sequence (121 aa):
KGVAEIIQDSVDFANDEEILDFDAGVYLVTAENYPQTPQEKSKAVCKARRRLGERQYSVFYNNCDCFVSWTLRGCSYSHQAMNAKGLLLYIGIVTRYCLRTYRALQTFKDCINKLRCLFGE

pLDDT: mean 80.0, std 12.53, range [48.94, 96.44]

Secondary structure (DSSP, 8-state):
------S-S----SSTT----TTTT------TT---SHHHHHHHHHHHHTTTT-----SSSSSHHHHHHHHHHSS---HHHHHHHHHHHHHHHHHHHHHHHHHHHHHHHHHHHHHHHHH--

InterPro domains:
  IPR007053 LRAT domain [PF04970] (27-74)

Radius of gyration: 27.08 Å; chains: 1; bounding box: 50×31×84 Å